Protein AF-A0A518CZR8-F1 (afdb_monomer_lite)

pLDDT: mean 75.27, std 22.69, range [37.75, 97.62]

Foldseek 3Di:
DDDDDDDDDPDDDPDDDDPPPDDPPPPPDDPPDPPPPVVVVVVVVVVVVVVVVVVVVVVVVVVVVVVVVLVVLLVVLVVLVVVLVVCVVVQVLPDPCNPVSVVVSVVSNVVSVVSVVPRPPPPPPPPPDPPPDPPDDDDDD

Secondary structure (DSSP, 8-state):
--PPP--------------------------S--STTHHHHHHHHHHHHHHHHHHHHHHHHHHHHHHHHHHHHHHHHHHHHHHHHHHHHTTTT-SS-HHHHHHHHHHHHHHHHHHHHTS---------PPP----------

Organism: NCBI:txid2528008

Radius of gyration: 34.57 Å; chains: 1; bounding box: 64×61×97 Å

Sequence (141 aa):
MKRAALHTSFAGLVGAAVLASLAPFEIRGAQDDAPTELEPRVEALEAKLESMVQSVEHLTQKNAQLERFFAAQSRQASALRTSLADAEKNGFTAGINPKSREVLLAGFRGYVDGLEAALPATKSEKTDAPAKKDEKAPSAR

Structure (mmCIF, N/CA/C/O backbone):
data_AF-A0A518CZR8-F1
#
_entry.id   AF-A0A518CZR8-F1
#
loop_
_atom_site.group_PDB
_atom_site.id
_atom_site.type_symbol
_atom_site.label_atom_id
_atom_site.label_alt_id
_atom_site.label_comp_id
_atom_site.label_asym_id
_atom_site.label_entity_id
_atom_site.label_seq_id
_atom_site.pdbx_PDB_ins_code
_atom_site.Cartn_x
_atom_site.Cartn_y
_atom_site.Cartn_z
_atom_site.occupancy
_atom_site.B_iso_or_equiv
_atom_site.auth_seq_id
_atom_site.auth_comp_id
_atom_site.auth_asym_id
_atom_site.auth_atom_id
_atom_site.pdbx_PDB_model_num
ATOM 1 N N . MET A 1 1 ? 35.740 -28.125 22.632 1.00 42.56 1 MET A N 1
ATOM 2 C CA . MET A 1 1 ? 35.291 -27.118 23.616 1.00 42.56 1 MET A CA 1
ATOM 3 C C . MET A 1 1 ? 33.830 -27.390 23.945 1.00 42.56 1 MET A C 1
ATOM 5 O O . MET A 1 1 ? 32.970 -27.114 23.124 1.00 42.56 1 MET A O 1
ATOM 9 N N . LYS A 1 2 ? 33.562 -28.045 25.079 1.00 39.38 2 LYS A N 1
ATOM 10 C CA . LYS A 1 2 ? 32.215 -28.413 25.541 1.00 39.38 2 LYS A CA 1
ATOM 11 C C . LYS A 1 2 ? 31.879 -27.491 26.714 1.00 39.38 2 LYS A C 1
ATOM 13 O O . LYS A 1 2 ? 32.606 -27.518 27.703 1.00 39.38 2 LYS A O 1
ATOM 18 N N . ARG A 1 3 ? 30.857 -26.639 26.590 1.00 47.56 3 ARG A N 1
ATOM 19 C CA . ARG A 1 3 ? 30.359 -25.830 27.711 1.00 47.56 3 ARG A CA 1
ATOM 20 C C . ARG A 1 3 ? 29.246 -26.596 28.416 1.00 47.56 3 ARG A C 1
ATOM 22 O O . ARG A 1 3 ? 28.275 -27.006 27.790 1.00 47.56 3 ARG A O 1
ATOM 29 N N . ALA A 1 4 ? 29.494 -26.830 29.698 1.00 44.12 4 ALA A N 1
ATOM 30 C CA . ALA A 1 4 ? 28.613 -27.461 30.655 1.00 44.12 4 ALA A CA 1
ATOM 31 C C . ALA A 1 4 ? 27.450 -26.537 31.046 1.00 44.12 4 ALA A C 1
ATOM 33 O O . ALA A 1 4 ? 27.500 -25.321 30.862 1.00 44.12 4 ALA A O 1
ATOM 34 N N . ALA A 1 5 ? 26.418 -27.188 31.567 1.00 47.53 5 ALA A N 1
ATOM 35 C CA . ALA A 1 5 ? 25.128 -26.676 31.986 1.00 47.53 5 ALA A CA 1
ATOM 36 C C . ALA A 1 5 ? 25.180 -25.519 32.995 1.00 47.53 5 ALA A C 1
ATOM 38 O O . ALA A 1 5 ? 26.005 -25.522 33.902 1.00 47.53 5 ALA A O 1
ATOM 39 N N . LEU A 1 6 ? 24.185 -24.633 32.910 1.00 41.44 6 LEU A N 1
ATOM 40 C CA . LEU A 1 6 ? 23.569 -24.000 34.075 1.00 41.44 6 LEU A CA 1
ATOM 41 C C . LEU A 1 6 ? 22.056 -23.898 33.816 1.00 41.44 6 LEU A C 1
ATOM 43 O O . LEU A 1 6 ? 21.567 -22.948 33.212 1.00 41.44 6 LEU A O 1
ATOM 47 N N . HIS A 1 7 ? 21.325 -24.924 34.247 1.00 45.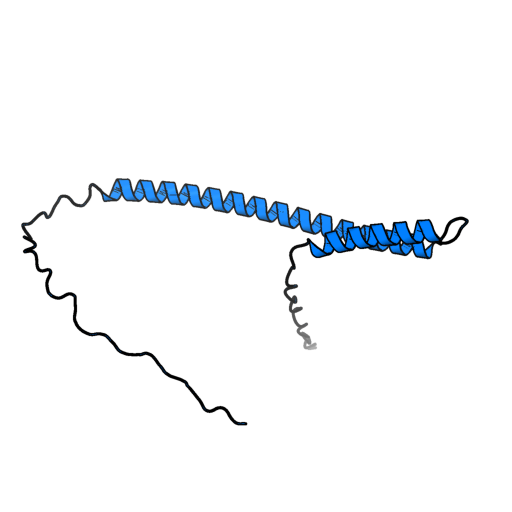50 7 HIS A N 1
ATOM 48 C CA . HIS A 1 7 ? 19.939 -24.768 34.668 1.00 45.50 7 HIS A CA 1
ATOM 49 C C . HIS A 1 7 ? 19.982 -24.486 36.166 1.00 45.50 7 HIS A C 1
ATOM 51 O O . HIS A 1 7 ? 20.398 -25.350 36.937 1.00 45.50 7 HIS A O 1
ATOM 57 N N . THR A 1 8 ? 19.552 -23.299 36.575 1.00 51.53 8 THR A N 1
ATOM 58 C CA . THR A 1 8 ? 19.339 -22.989 37.989 1.00 51.53 8 THR A CA 1
ATOM 59 C C . THR A 1 8 ? 17.973 -22.349 38.147 1.00 51.53 8 THR A C 1
ATOM 61 O O . THR A 1 8 ? 17.755 -21.175 37.865 1.00 51.53 8 THR A O 1
ATOM 64 N N . SER A 1 9 ? 17.046 -23.201 38.570 1.00 44.88 9 SER A N 1
ATOM 65 C CA . SER A 1 9 ? 15.760 -22.877 39.162 1.00 44.88 9 SER A CA 1
ATOM 66 C C . SER A 1 9 ? 15.928 -21.883 40.314 1.00 44.88 9 SER A C 1
ATOM 68 O O . SER A 1 9 ? 16.727 -22.123 41.215 1.00 44.88 9 SER A O 1
ATOM 70 N N . PHE A 1 10 ? 15.136 -20.811 40.325 1.00 40.44 10 PHE A N 1
ATOM 71 C CA . PHE A 1 10 ? 14.922 -19.971 41.506 1.00 40.44 10 PHE A CA 1
ATOM 72 C C . PHE A 1 10 ? 13.500 -20.223 42.011 1.00 40.44 10 PHE A C 1
ATOM 74 O O . PHE A 1 10 ? 12.558 -19.496 41.710 1.00 40.44 10 PHE A O 1
ATOM 81 N N . ALA A 1 11 ? 13.346 -21.329 42.734 1.00 46.00 11 ALA A N 1
ATOM 82 C CA . ALA A 1 11 ? 12.205 -21.582 43.596 1.00 46.00 11 ALA A CA 1
ATOM 83 C C . ALA A 1 11 ? 12.697 -21.446 45.040 1.00 46.00 11 ALA A C 1
ATOM 85 O O . ALA A 1 11 ? 13.621 -22.151 45.437 1.00 46.00 11 ALA A O 1
ATOM 86 N N . GLY A 1 12 ? 12.073 -20.551 45.807 1.00 40.56 12 GLY A N 1
ATOM 87 C CA . GLY A 1 12 ? 12.208 -20.511 47.262 1.00 40.56 12 GLY A CA 1
ATOM 88 C C . GLY A 1 12 ? 12.888 -19.267 47.822 1.00 40.56 12 GLY A C 1
ATOM 89 O O . GLY A 1 12 ? 14.079 -19.285 48.107 1.00 40.56 12 GLY A O 1
ATOM 90 N N . LEU A 1 13 ? 12.091 -18.232 48.102 1.00 37.75 13 LEU A N 1
ATOM 91 C CA . LEU A 1 13 ? 12.240 -17.478 49.350 1.00 37.75 13 LEU A CA 1
ATOM 92 C C . LEU A 1 13 ? 10.890 -16.865 49.757 1.00 37.75 13 LEU A C 1
ATOM 94 O O . LEU A 1 13 ? 10.634 -15.676 49.601 1.00 37.75 13 LEU A O 1
ATOM 98 N N . VAL A 1 14 ? 10.001 -17.721 50.261 1.00 52.72 14 VAL A N 1
ATOM 99 C CA . VAL A 1 14 ? 8.936 -17.301 51.177 1.00 52.72 14 VAL A CA 1
ATOM 100 C C . VAL A 1 14 ? 9.589 -17.238 52.554 1.00 52.72 14 VAL A C 1
ATOM 102 O O . VAL A 1 14 ? 10.053 -18.259 53.055 1.00 52.72 14 VAL A O 1
ATOM 105 N N . GLY A 1 15 ? 9.678 -16.048 53.144 1.00 39.53 15 GLY A N 1
ATOM 106 C CA . GLY A 1 15 ? 10.361 -15.868 54.422 1.00 39.53 15 GLY A CA 1
ATOM 107 C C . GLY A 1 15 ? 10.132 -14.496 55.041 1.00 39.53 15 GLY A C 1
ATOM 108 O O . GLY A 1 15 ? 10.970 -13.618 54.913 1.00 39.53 15 GLY A O 1
ATOM 109 N N . ALA A 1 16 ? 8.997 -14.366 55.732 1.00 45.12 16 ALA A N 1
ATOM 110 C CA . ALA A 1 16 ? 8.822 -13.574 56.953 1.00 45.12 16 ALA A CA 1
ATOM 111 C C . ALA A 1 16 ? 9.212 -12.079 56.930 1.00 45.12 16 ALA A C 1
ATOM 113 O O . ALA A 1 16 ? 10.277 -11.715 57.415 1.00 45.12 16 ALA A O 1
ATOM 114 N N . ALA A 1 17 ? 8.304 -11.189 56.495 1.00 45.59 17 ALA A N 1
ATOM 115 C CA . ALA A 1 17 ? 8.441 -9.753 56.798 1.00 45.59 17 ALA A CA 1
ATOM 116 C C . ALA A 1 17 ? 7.148 -8.903 56.739 1.00 45.59 17 ALA A C 1
ATOM 118 O O . ALA A 1 17 ? 7.241 -7.711 56.477 1.00 45.59 17 ALA A O 1
ATOM 119 N N . VAL A 1 18 ? 5.942 -9.442 56.981 1.00 48.78 18 VAL A N 1
ATOM 120 C CA . VAL A 1 18 ? 4.729 -8.587 57.112 1.00 48.78 18 VAL A CA 1
ATOM 121 C C . VAL A 1 18 ? 3.798 -9.083 58.227 1.00 48.78 18 VAL A C 1
ATOM 123 O O . VAL A 1 18 ? 2.603 -9.271 58.041 1.00 48.78 18 VAL A O 1
ATOM 126 N N . LEU A 1 19 ? 4.362 -9.342 59.410 1.00 49.53 19 LEU A N 1
ATOM 127 C CA . LEU A 1 19 ? 3.625 -9.767 60.613 1.00 49.53 19 LEU A CA 1
ATOM 128 C C . LEU A 1 19 ? 3.814 -8.768 61.773 1.00 49.53 19 LEU A C 1
ATOM 130 O O . LEU A 1 19 ? 3.990 -9.159 62.920 1.00 49.53 19 LEU A O 1
ATOM 134 N N . ALA A 1 20 ? 3.823 -7.462 61.475 1.00 48.72 20 ALA A N 1
ATOM 135 C CA . ALA A 1 20 ? 3.978 -6.411 62.490 1.00 48.72 20 ALA A CA 1
ATOM 136 C C . ALA A 1 20 ? 3.287 -5.086 62.107 1.00 48.72 20 ALA A C 1
ATOM 138 O O . ALA A 1 20 ? 3.838 -4.001 62.271 1.00 48.72 20 ALA A O 1
ATOM 139 N N . SER A 1 21 ? 2.063 -5.164 61.585 1.00 44.78 21 SER A N 1
ATOM 140 C CA . SER A 1 21 ? 1.193 -3.991 61.395 1.00 44.78 21 SER A CA 1
ATOM 141 C C . SER A 1 21 ? -0.230 -4.307 61.859 1.00 44.78 21 SER A C 1
ATOM 143 O O . SER A 1 21 ? -1.205 -4.048 61.165 1.00 44.78 21 SER A O 1
ATOM 145 N N . LEU A 1 22 ? -0.341 -4.932 63.034 1.00 51.44 22 LEU A N 1
ATOM 146 C CA . LEU A 1 22 ? -1.600 -5.110 63.754 1.00 51.44 22 LEU A CA 1
ATOM 147 C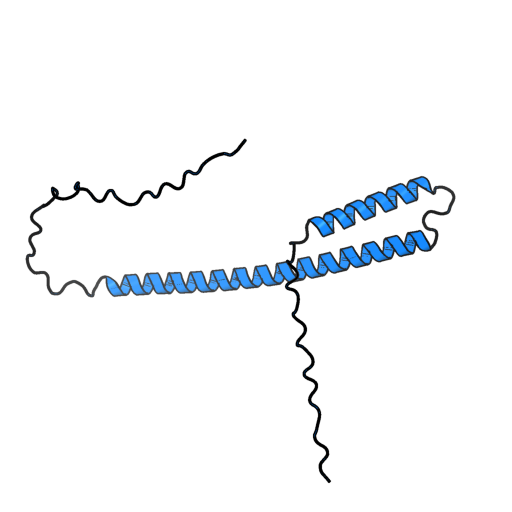 C . LEU A 1 22 ? -1.963 -3.782 64.429 1.00 51.44 22 LEU A C 1
ATOM 149 O O . LEU A 1 22 ? -1.673 -3.566 65.604 1.00 51.44 22 LEU A O 1
ATOM 153 N N . ALA A 1 23 ? -2.576 -2.879 63.668 1.00 52.94 23 ALA A N 1
ATOM 154 C CA . ALA A 1 23 ? -3.462 -1.887 64.261 1.00 52.94 23 ALA A CA 1
ATOM 155 C C . ALA A 1 23 ? -4.713 -2.622 64.786 1.00 52.94 23 ALA A C 1
ATOM 157 O O . ALA A 1 23 ? -5.181 -3.554 64.123 1.00 52.94 23 ALA A O 1
ATOM 158 N N . PRO A 1 24 ? -5.269 -2.251 65.951 1.00 48.78 24 PRO A N 1
ATOM 159 C CA . PRO A 1 24 ? -6.542 -2.795 66.396 1.00 48.78 24 PRO A CA 1
ATOM 160 C C . PRO A 1 24 ? -7.640 -2.297 65.447 1.00 48.78 24 PRO A C 1
ATOM 162 O O . PRO A 1 24 ? -8.061 -1.146 65.507 1.00 48.78 24 PRO A O 1
ATOM 165 N N . PHE A 1 25 ? -8.072 -3.163 64.532 1.00 49.56 25 PHE A N 1
ATOM 166 C CA . PHE A 1 25 ? -9.285 -2.964 63.750 1.00 49.56 25 PHE A CA 1
ATOM 167 C C . PHE A 1 25 ? -10.467 -3.264 64.676 1.00 49.56 25 PHE A C 1
ATOM 169 O O . PHE A 1 25 ? -10.806 -4.422 64.923 1.00 49.56 25 PHE A O 1
ATOM 176 N N . GLU A 1 26 ? -11.043 -2.215 65.263 1.00 49.56 26 GLU A N 1
ATOM 177 C CA . GLU A 1 26 ? -12.320 -2.294 65.963 1.00 49.56 26 GLU A CA 1
ATOM 178 C C . GLU A 1 26 ? -13.404 -2.703 64.956 1.00 49.56 26 GLU A C 1
ATOM 180 O O . GLU A 1 26 ? -13.926 -1.882 64.206 1.00 49.56 26 GLU A O 1
ATOM 185 N N . ILE A 1 27 ? -13.770 -3.987 64.945 1.00 51.34 27 ILE A N 1
ATOM 186 C CA . ILE A 1 27 ? -15.008 -4.464 64.317 1.00 51.34 27 ILE A CA 1
ATOM 187 C C . ILE A 1 27 ? -16.151 -4.071 65.253 1.00 51.34 27 ILE A C 1
ATOM 189 O O . ILE A 1 27 ? -16.698 -4.889 65.994 1.00 51.34 27 ILE A O 1
ATOM 193 N N . ARG A 1 28 ? -16.475 -2.778 65.280 1.00 42.06 28 ARG A N 1
ATOM 194 C CA . ARG A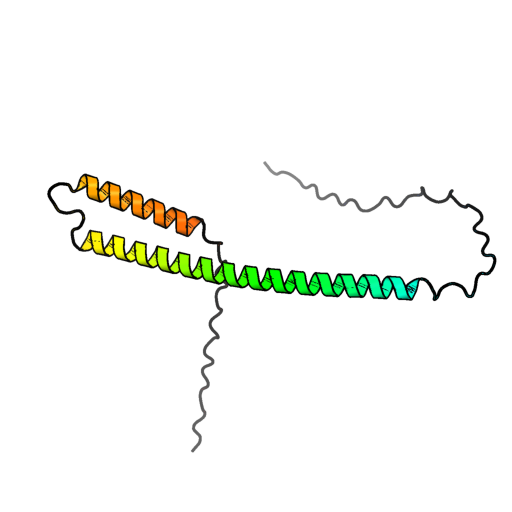 1 28 ? -17.727 -2.293 65.850 1.00 42.06 28 ARG A CA 1
ATOM 195 C C . ARG A 1 28 ? -18.745 -2.291 64.721 1.00 42.06 28 ARG A C 1
ATOM 197 O O . ARG A 1 28 ? -18.514 -1.683 63.683 1.00 42.06 28 ARG A O 1
ATOM 204 N N . GLY A 1 29 ? -19.812 -3.060 64.916 1.00 48.38 29 GLY A N 1
ATOM 205 C CA . GLY A 1 29 ? -20.820 -3.348 63.905 1.00 48.38 29 GLY A CA 1
ATOM 206 C C . GLY A 1 29 ? -21.280 -2.114 63.131 1.00 48.38 29 GLY A C 1
ATOM 207 O O . GLY A 1 29 ? -21.773 -1.155 63.715 1.00 48.38 29 GLY A O 1
ATOM 208 N N . ALA A 1 30 ? -21.142 -2.199 61.813 1.00 45.81 30 ALA A N 1
ATOM 209 C CA . ALA A 1 30 ? -21.885 -1.421 60.833 1.00 45.81 30 ALA A CA 1
ATOM 210 C C . ALA A 1 30 ? -22.407 -2.418 59.790 1.00 45.81 30 ALA A C 1
ATOM 212 O O . ALA A 1 30 ? -21.946 -2.516 58.656 1.00 45.81 30 ALA A O 1
ATOM 213 N N . GLN A 1 31 ? -23.309 -3.269 60.264 1.00 50.53 31 GLN A N 1
ATOM 214 C CA . GLN A 1 31 ? -24.253 -3.994 59.436 1.00 50.53 31 GLN A CA 1
ATOM 215 C C . GLN A 1 31 ? -25.345 -2.955 59.128 1.00 50.53 31 GLN A C 1
ATOM 217 O O . GLN A 1 31 ? -26.021 -2.560 60.070 1.00 50.53 31 GLN A O 1
ATOM 222 N N . ASP A 1 32 ? -25.365 -2.423 57.891 1.00 46.09 32 ASP A N 1
ATOM 223 C CA . ASP A 1 32 ? -26.501 -1.755 57.194 1.00 46.09 32 ASP A CA 1
ATOM 224 C C . ASP A 1 32 ? -26.206 -0.503 56.321 1.00 46.09 32 ASP A C 1
ATOM 226 O O . ASP A 1 32 ? -27.143 0.033 55.742 1.00 46.09 32 ASP A O 1
ATOM 230 N N . ASP A 1 33 ? -24.951 -0.095 56.064 1.00 50.03 33 ASP A N 1
ATOM 231 C CA . ASP A 1 33 ? -24.656 1.060 55.164 1.00 50.03 33 ASP A CA 1
ATOM 232 C C . ASP A 1 33 ? -23.962 0.706 53.822 1.00 50.03 33 ASP A C 1
ATOM 234 O O . ASP A 1 33 ? -23.444 1.571 53.119 1.00 50.03 33 ASP A O 1
ATOM 238 N N . ALA A 1 34 ? -23.939 -0.569 53.417 1.00 53.97 34 ALA A N 1
ATOM 239 C CA . ALA A 1 34 ? -23.239 -1.008 52.199 1.00 53.97 34 ALA A CA 1
ATOM 240 C C . ALA A 1 34 ? -23.979 -0.903 50.833 1.00 53.97 34 ALA A C 1
ATOM 242 O O . ALA A 1 34 ? -23.286 -1.017 49.817 1.00 53.97 34 ALA A O 1
ATOM 243 N N . PRO A 1 35 ? -25.315 -0.713 50.706 1.00 54.53 35 PRO A N 1
ATOM 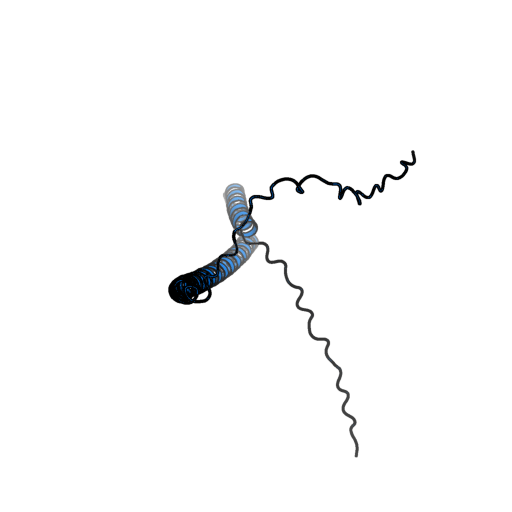244 C CA . PRO A 1 35 ? -25.948 -0.725 49.380 1.00 54.53 35 PRO A CA 1
ATOM 245 C C . PRO A 1 35 ? -25.807 0.594 48.596 1.00 54.53 35 PRO A C 1
ATOM 247 O O . PRO A 1 35 ? -25.920 0.583 47.374 1.00 54.53 35 PRO A O 1
ATOM 250 N N . THR A 1 36 ? -25.501 1.718 49.248 1.00 59.88 36 THR A N 1
ATOM 251 C CA . THR A 1 36 ? -25.610 3.056 48.631 1.00 59.88 36 THR A CA 1
ATOM 252 C C . THR A 1 36 ? -24.453 3.424 47.686 1.00 59.88 36 THR A C 1
ATOM 254 O O . THR A 1 36 ? -24.600 4.311 46.852 1.00 59.88 36 THR A O 1
ATOM 257 N N . GLU A 1 37 ? -23.301 2.745 47.765 1.00 64.31 37 GLU A N 1
ATOM 258 C CA . GLU A 1 37 ? -22.153 2.998 46.869 1.00 64.31 37 GLU A CA 1
ATOM 259 C C . GLU A 1 37 ? -22.071 2.056 45.655 1.00 64.31 37 GLU A C 1
ATOM 261 O O . GLU A 1 37 ? -21.260 2.287 44.754 1.00 64.31 37 GLU A O 1
ATOM 266 N N . LEU A 1 38 ? -22.861 0.980 45.611 1.00 76.25 38 LEU A N 1
ATOM 267 C CA . LEU A 1 38 ? -22.767 -0.009 44.530 1.00 76.25 38 LEU A CA 1
ATOM 268 C C . LEU A 1 38 ? -23.465 0.470 43.255 1.00 76.25 38 LEU A C 1
ATOM 270 O O . LEU A 1 38 ? -22.902 0.325 42.173 1.00 76.25 38 LEU A O 1
ATOM 274 N N . GLU A 1 39 ? -24.632 1.100 43.382 1.00 81.44 39 GLU A N 1
ATOM 275 C CA . GLU A 1 39 ? -25.389 1.667 42.258 1.00 81.44 39 GLU A CA 1
ATOM 276 C C . GLU A 1 39 ? -24.586 2.689 41.428 1.00 81.44 39 GLU A C 1
ATOM 278 O O . GLU A 1 39 ? -24.448 2.474 40.221 1.00 81.44 39 GLU A O 1
ATOM 283 N N . PRO A 1 40 ? -23.941 3.723 42.013 1.00 85.94 40 PRO A N 1
ATOM 284 C CA . PRO A 1 40 ? -23.158 4.679 41.222 1.00 85.94 40 PRO A CA 1
ATOM 285 C C . PRO A 1 40 ? -21.917 4.045 40.573 1.00 85.94 40 PRO A C 1
ATOM 287 O O . PRO A 1 40 ? -21.449 4.503 39.529 1.00 85.94 40 PRO A O 1
ATOM 290 N N . ARG A 1 41 ? -21.362 2.974 41.161 1.00 86.44 41 ARG A N 1
ATOM 291 C CA . ARG A 1 41 ? -20.244 2.231 40.557 1.00 86.44 41 ARG A CA 1
ATOM 292 C C . ARG A 1 41 ? -20.701 1.388 39.371 1.00 86.44 41 ARG A C 1
ATOM 294 O O . ARG A 1 41 ? -19.955 1.290 38.400 1.00 86.44 41 ARG A O 1
ATOM 301 N N . VAL A 1 42 ? -21.889 0.789 39.444 1.00 91.19 42 VAL A N 1
ATOM 302 C CA . VAL A 1 42 ? -22.485 0.048 38.324 1.00 91.19 42 VAL A CA 1
ATOM 303 C C . VAL A 1 42 ? -22.762 1.000 37.165 1.00 91.19 42 VAL A C 1
ATOM 305 O O . VAL A 1 42 ? -22.276 0.742 36.069 1.00 91.19 42 VAL A O 1
ATOM 308 N N . GLU A 1 43 ? -23.393 2.147 37.419 1.00 91.06 43 GLU A N 1
ATOM 309 C CA . GLU A 1 43 ? -23.667 3.155 36.384 1.00 91.06 43 GLU A CA 1
ATOM 310 C C . GLU A 1 43 ? -22.372 3.673 35.726 1.00 91.06 43 GLU A C 1
ATOM 312 O O . GLU A 1 43 ? -22.264 3.754 34.500 1.00 91.06 43 GLU A O 1
ATOM 317 N N . ALA A 1 44 ? -21.326 3.936 36.520 1.00 92.00 44 ALA A N 1
ATOM 318 C CA . ALA A 1 44 ? -20.023 4.341 35.992 1.00 92.00 44 ALA A CA 1
ATOM 319 C C . ALA A 1 44 ? -19.354 3.247 35.136 1.00 92.00 44 ALA A C 1
ATOM 321 O O . ALA A 1 44 ? -18.679 3.551 34.145 1.00 92.00 44 ALA A O 1
ATOM 322 N N . LEU A 1 45 ? -19.510 1.973 35.510 1.00 93.69 45 LEU A N 1
ATOM 323 C CA . LEU A 1 45 ? -18.991 0.844 34.738 1.00 93.69 45 LEU A CA 1
ATOM 324 C C . LEU A 1 45 ? -19.785 0.624 33.449 1.00 93.69 45 LEU A C 1
ATOM 326 O O . LEU A 1 45 ? -19.167 0.356 32.420 1.00 93.69 45 LEU A O 1
ATOM 330 N N . GLU A 1 46 ? -21.105 0.778 33.481 1.00 94.75 46 GLU A N 1
ATOM 331 C CA . GLU A 1 46 ? -21.974 0.691 32.305 1.00 94.75 46 GLU A CA 1
ATOM 332 C C . GLU A 1 46 ? -21.643 1.792 31.293 1.00 94.75 46 GLU A C 1
ATOM 334 O O . GLU A 1 46 ? -21.377 1.486 30.130 1.00 94.75 46 GLU A O 1
ATOM 339 N N . ALA A 1 47 ? -21.505 3.043 31.744 1.00 94.94 47 ALA A N 1
ATOM 340 C CA . ALA A 1 47 ? -21.093 4.157 30.887 1.00 94.94 47 ALA A CA 1
ATOM 341 C C . ALA A 1 47 ? -19.698 3.934 30.272 1.00 94.94 47 ALA A C 1
ATOM 343 O O . ALA A 1 47 ? -19.452 4.227 29.096 1.00 94.94 47 ALA A O 1
ATOM 344 N N . LYS A 1 48 ? -18.760 3.373 31.049 1.00 94.94 48 LYS A N 1
ATOM 345 C CA . LYS A 1 48 ? -17.429 3.019 30.541 1.00 94.94 48 LYS A CA 1
ATOM 346 C C . LYS A 1 48 ? -17.498 1.886 29.518 1.00 94.94 48 LYS A C 1
ATOM 348 O O . LYS A 1 48 ? -16.778 1.934 28.521 1.00 94.94 48 LYS A O 1
ATOM 353 N N . LEU A 1 49 ? -18.330 0.877 29.756 1.00 95.38 49 LEU A N 1
ATOM 354 C CA . LEU A 1 49 ? -18.506 -0.250 28.847 1.00 95.38 49 LEU A CA 1
ATOM 355 C C . LEU A 1 49 ? -19.116 0.222 27.527 1.00 95.38 49 LEU A C 1
ATOM 357 O O . LEU A 1 49 ? -18.589 -0.123 26.472 1.00 95.38 49 LEU A O 1
ATOM 361 N N . GLU A 1 50 ? -20.131 1.083 27.574 1.00 96.56 50 GLU A N 1
ATOM 362 C CA . GLU A 1 50 ? -20.721 1.697 26.384 1.00 96.56 50 GLU A CA 1
ATOM 363 C C . GLU A 1 50 ? -19.680 2.501 25.589 1.00 96.56 50 GLU A C 1
ATOM 365 O O . GLU A 1 50 ? -19.514 2.298 24.384 1.00 96.56 50 GLU A O 1
ATOM 370 N N . SER A 1 51 ? -18.891 3.338 26.269 1.00 96.50 51 SER A N 1
ATOM 371 C CA . SER A 1 51 ? -17.800 4.092 25.639 1.00 96.50 51 SER A CA 1
ATOM 372 C C . SER A 1 51 ? -16.743 3.179 24.996 1.00 96.50 51 SER A C 1
ATOM 374 O O . SER A 1 51 ? -16.250 3.452 23.893 1.00 96.50 51 SER A O 1
ATOM 376 N N . MET A 1 52 ? -16.401 2.066 25.652 1.00 95.81 52 MET A N 1
ATOM 377 C CA . MET A 1 52 ? -15.464 1.082 25.108 1.00 95.81 52 MET A CA 1
ATOM 378 C C . MET A 1 52 ? -16.038 0.366 23.884 1.00 95.81 52 MET A C 1
ATOM 380 O O . MET A 1 52 ? -15.311 0.195 22.905 1.00 95.81 52 MET A O 1
ATOM 384 N N . VAL A 1 53 ? -17.320 -0.006 23.901 1.00 97.12 53 VAL A N 1
ATOM 385 C CA . VAL A 1 53 ? -18.002 -0.624 22.752 1.00 97.12 53 VAL A CA 1
ATOM 386 C C . VAL A 1 53 ? -17.980 0.321 21.553 1.00 97.12 53 VAL A C 1
ATOM 388 O O . VAL A 1 53 ? -17.494 -0.066 20.491 1.00 97.12 53 VAL A O 1
ATOM 391 N N . GLN A 1 54 ? -18.371 1.585 21.738 1.00 96.50 54 GLN A N 1
ATOM 392 C CA . GLN A 1 54 ? -18.329 2.596 20.673 1.00 96.50 54 GLN A CA 1
ATOM 393 C C . GLN A 1 54 ? -16.908 2.784 20.113 1.00 96.50 54 GLN A C 1
ATOM 395 O O . GLN A 1 54 ? -16.708 2.894 18.900 1.00 96.50 54 GLN A O 1
ATOM 400 N N . SER A 1 55 ? -15.895 2.775 20.985 1.00 95.94 55 SER A N 1
ATOM 401 C CA . SER A 1 55 ? -14.490 2.893 20.574 1.00 95.94 55 SER A CA 1
ATOM 402 C C . SER A 1 55 ? -14.027 1.691 19.748 1.00 95.94 55 SER A C 1
ATOM 404 O O . SER A 1 55 ? -13.355 1.862 18.728 1.00 95.94 55 SER A O 1
ATOM 406 N N . VAL A 1 56 ? -14.398 0.475 20.159 1.00 97.25 56 VAL A N 1
ATOM 407 C CA . VAL A 1 56 ? -14.082 -0.761 19.429 1.00 97.25 56 VAL A CA 1
ATOM 408 C C . VAL A 1 56 ? -14.782 -0.789 18.075 1.00 97.25 56 VAL A C 1
ATOM 410 O O . VAL A 1 56 ? -14.144 -1.123 17.075 1.00 97.25 56 VAL A O 1
ATOM 413 N N . GLU A 1 57 ? -16.053 -0.401 18.004 1.00 97.38 57 GLU A N 1
ATOM 414 C CA . GLU A 1 57 ? -16.786 -0.310 16.740 1.00 97.38 57 GLU A CA 1
ATOM 415 C C . GLU A 1 57 ? -16.124 0.688 15.787 1.00 97.38 57 GLU A C 1
ATOM 417 O O . GLU A 1 57 ? -15.848 0.359 14.629 1.00 97.38 57 GLU A O 1
ATOM 422 N N . HIS A 1 58 ? -15.782 1.878 16.283 1.00 96.06 58 HIS A N 1
ATOM 423 C CA . HIS A 1 58 ? -15.106 2.899 15.489 1.00 96.06 58 HIS A CA 1
ATOM 424 C C . HIS A 1 58 ? -13.736 2.422 14.975 1.00 96.06 58 HIS A C 1
ATOM 426 O O . HIS A 1 58 ? -13.426 2.579 13.790 1.00 96.06 58 HIS A O 1
ATOM 432 N N . LEU A 1 59 ? -12.920 1.792 15.826 1.00 96.69 59 LEU A N 1
ATOM 433 C CA . LEU A 1 59 ? -11.619 1.247 15.420 1.00 96.69 59 LEU A CA 1
ATOM 434 C C . LEU A 1 59 ? -11.763 0.096 14.419 1.00 96.69 59 LEU A C 1
ATOM 436 O O . LEU A 1 59 ? -11.016 0.039 13.444 1.00 96.69 59 LEU A O 1
ATOM 440 N N . THR A 1 60 ? -12.754 -0.774 14.605 1.00 96.62 60 THR A N 1
ATOM 441 C CA . THR A 1 60 ? -13.069 -1.857 13.660 1.00 96.62 60 THR A CA 1
ATOM 442 C C . THR A 1 60 ? -13.421 -1.298 12.282 1.00 96.62 60 THR A C 1
ATOM 444 O O . THR A 1 60 ? -12.895 -1.758 11.267 1.00 96.62 60 THR A O 1
ATOM 447 N N . GLN A 1 61 ? -14.246 -0.249 12.228 1.00 96.50 61 GLN A N 1
ATOM 448 C CA . GLN A 1 61 ? -14.585 0.422 10.972 1.00 96.50 61 GLN A CA 1
ATOM 449 C C . GLN A 1 61 ? -13.357 1.052 10.304 1.00 96.50 61 GLN A C 1
ATOM 451 O O . GLN A 1 61 ? -13.200 0.950 9.084 1.00 96.50 61 GLN A O 1
ATOM 456 N N . LYS A 1 62 ? -12.469 1.685 11.081 1.00 96.38 62 LYS A N 1
ATOM 457 C CA . LYS A 1 62 ? -11.220 2.260 10.560 1.00 96.38 62 LYS A CA 1
ATOM 458 C C . LYS A 1 62 ? -10.275 1.188 10.024 1.00 96.38 62 LYS A C 1
ATOM 460 O O . LYS A 1 62 ? -9.743 1.367 8.932 1.00 96.38 62 LYS A O 1
ATOM 465 N N . ASN A 1 63 ? -10.132 0.062 10.718 1.00 95.50 63 ASN A N 1
ATOM 466 C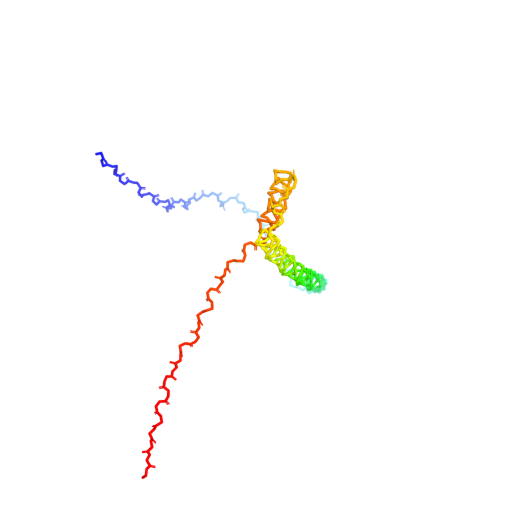 CA . ASN A 1 63 ? -9.340 -1.068 10.233 1.00 95.50 63 ASN A CA 1
ATOM 467 C C . ASN A 1 63 ? -9.892 -1.615 8.913 1.00 95.50 63 ASN A C 1
ATOM 469 O O . ASN A 1 63 ? -9.139 -1.737 7.952 1.00 95.50 63 ASN A O 1
ATOM 473 N N . ALA A 1 64 ? -11.209 -1.812 8.805 1.00 95.06 64 ALA A N 1
ATOM 474 C CA . ALA A 1 64 ? -11.829 -2.257 7.556 1.00 95.06 64 ALA A CA 1
ATOM 475 C C . ALA A 1 64 ? -11.604 -1.266 6.392 1.00 95.06 64 ALA A C 1
ATOM 477 O O . ALA A 1 64 ? -11.449 -1.669 5.237 1.00 95.06 64 ALA A O 1
ATOM 478 N N . GLN A 1 65 ? -11.578 0.043 6.667 1.00 94.75 65 GLN A N 1
ATOM 479 C CA . GLN A 1 65 ? -11.239 1.058 5.659 1.00 94.75 65 GLN A CA 1
ATOM 480 C C . GLN A 1 65 ? -9.769 0.967 5.231 1.00 94.75 65 GLN A C 1
ATOM 482 O O . GLN A 1 65 ? -9.484 1.020 4.033 1.00 94.75 65 GLN A O 1
ATOM 487 N N . LEU A 1 66 ? -8.850 0.797 6.185 1.00 95.06 66 LEU A N 1
ATOM 488 C CA . LEU A 1 66 ? -7.420 0.648 5.911 1.00 95.06 66 LEU A CA 1
ATOM 489 C C . LEU A 1 66 ? -7.124 -0.620 5.108 1.00 95.06 66 LEU A C 1
ATOM 491 O O . LEU A 1 66 ? -6.381 -0.562 4.132 1.00 95.06 66 LEU A O 1
ATOM 495 N N . GLU A 1 67 ? -7.756 -1.742 5.441 1.00 93.62 67 GLU A N 1
ATOM 496 C CA . GLU A 1 67 ? -7.632 -2.990 4.680 1.00 93.62 67 GLU A CA 1
ATOM 497 C C . GLU A 1 67 ? -8.050 -2.806 3.218 1.00 93.62 67 GLU A C 1
ATOM 499 O O . GLU A 1 67 ? -7.326 -3.199 2.300 1.00 93.62 67 GLU A O 1
ATOM 504 N N . ARG A 1 68 ? -9.189 -2.144 2.974 1.00 94.31 68 ARG A N 1
ATOM 505 C CA . ARG A 1 68 ? -9.646 -1.835 1.608 1.00 94.31 68 ARG A CA 1
ATOM 506 C C . ARG A 1 68 ? -8.672 -0.921 0.874 1.00 94.31 68 ARG A C 1
ATOM 508 O O . ARG A 1 68 ? -8.429 -1.134 -0.316 1.00 94.31 68 ARG A O 1
ATOM 515 N N . PHE A 1 69 ? -8.131 0.079 1.566 1.00 94.00 69 PHE A N 1
ATOM 516 C CA . PHE A 1 69 ? -7.144 0.997 1.011 1.00 94.00 69 PHE A CA 1
ATOM 517 C C . PHE A 1 69 ? -5.869 0.254 0.590 1.00 94.00 69 PHE A C 1
ATOM 519 O O . PHE A 1 69 ? -5.467 0.355 -0.570 1.00 94.00 69 PHE A O 1
ATOM 526 N N . PHE A 1 70 ? -5.294 -0.570 1.468 1.00 93.19 70 PHE A N 1
ATOM 527 C CA . PHE A 1 70 ? -4.099 -1.356 1.149 1.00 93.19 70 PHE A CA 1
ATOM 528 C C . PHE A 1 70 ? -4.355 -2.384 0.042 1.00 93.19 70 PHE A C 1
ATOM 530 O O . PHE A 1 70 ? -3.526 -2.538 -0.854 1.00 93.19 70 PHE A O 1
ATOM 537 N N . ALA A 1 71 ? -5.525 -3.029 0.018 1.00 91.19 71 ALA A N 1
ATOM 538 C CA . ALA A 1 71 ? -5.898 -3.932 -1.071 1.00 91.19 71 ALA A CA 1
ATOM 539 C C . ALA A 1 71 ? -6.030 -3.201 -2.422 1.00 91.19 71 ALA A C 1
ATOM 541 O O . ALA A 1 71 ? -5.667 -3.736 -3.473 1.00 91.19 71 ALA A O 1
ATOM 542 N N . ALA A 1 72 ? -6.558 -1.974 -2.434 1.00 92.62 72 ALA A N 1
ATOM 543 C CA . ALA A 1 72 ? -6.597 -1.145 -3.638 1.00 92.62 72 ALA A CA 1
ATOM 544 C C . ALA A 1 72 ? -5.187 -0.725 -4.081 1.00 92.62 72 ALA A C 1
ATOM 546 O O . ALA A 1 72 ? -4.859 -0.876 -5.258 1.00 92.62 72 ALA A O 1
ATOM 547 N N . GLN A 1 73 ? -4.349 -0.276 -3.146 1.00 94.00 73 GLN A N 1
ATOM 548 C CA . GLN A 1 73 ? -2.973 0.139 -3.418 1.00 94.00 73 GLN A CA 1
ATOM 549 C C . GLN A 1 73 ? -2.119 -1.020 -3.952 1.00 94.00 73 GLN A C 1
ATOM 551 O O . GLN A 1 73 ? -1.409 -0.850 -4.939 1.00 94.00 73 GLN A O 1
ATOM 556 N N . SER A 1 74 ? -2.260 -2.217 -3.377 1.00 92.88 74 SER A N 1
ATOM 557 C CA . SER A 1 74 ? -1.605 -3.438 -3.860 1.00 92.88 74 SER A CA 1
ATOM 558 C C . SER A 1 74 ? -1.991 -3.763 -5.305 1.00 92.88 74 SER A C 1
ATOM 560 O O . SER A 1 74 ? -1.120 -3.947 -6.155 1.00 92.88 74 SER A O 1
ATOM 562 N N . ARG A 1 75 ? -3.293 -3.736 -5.629 1.00 93.31 75 ARG A N 1
ATOM 563 C CA . ARG A 1 75 ? -3.768 -3.958 -7.006 1.00 93.31 75 ARG A CA 1
ATOM 564 C C . ARG A 1 75 ? -3.224 -2.920 -7.986 1.00 93.31 75 ARG A C 1
ATOM 566 O O . ARG A 1 75 ? -2.855 -3.281 -9.099 1.00 93.31 75 ARG A O 1
ATOM 573 N N . GLN A 1 76 ? -3.162 -1.650 -7.583 1.00 93.94 76 GLN A N 1
ATOM 574 C CA . GLN A 1 76 ? -2.595 -0.579 -8.407 1.00 93.94 76 GLN A CA 1
ATOM 575 C C . GLN A 1 76 ? -1.094 -0.772 -8.646 1.00 93.94 76 GLN A C 1
ATOM 577 O O . GLN A 1 76 ? -0.647 -0.640 -9.783 1.00 93.94 76 GLN A O 1
ATOM 582 N N . ALA A 1 77 ? -0.335 -1.133 -7.608 1.00 94.62 77 ALA A N 1
ATOM 583 C CA . ALA A 1 77 ? 1.092 -1.423 -7.718 1.00 94.62 77 ALA A CA 1
ATOM 584 C C . ALA A 1 77 ? 1.350 -2.591 -8.687 1.00 94.62 77 ALA A C 1
ATOM 586 O O . ALA A 1 77 ? 2.148 -2.455 -9.616 1.00 94.62 77 ALA A O 1
ATOM 587 N N . SER A 1 78 ? 0.597 -3.690 -8.554 1.00 93.31 78 SER A N 1
ATOM 588 C CA . SER A 1 78 ? 0.685 -4.831 -9.475 1.00 93.31 78 SER A CA 1
ATOM 589 C C . SER A 1 78 ? 0.324 -4.452 -10.915 1.00 93.31 78 SER A C 1
ATOM 591 O O . SER A 1 78 ? 1.054 -4.800 -11.841 1.00 93.31 78 SER A O 1
ATOM 593 N N . ALA A 1 79 ? -0.763 -3.699 -11.119 1.00 94.94 79 ALA A N 1
ATOM 594 C CA . ALA A 1 79 ? -1.173 -3.249 -12.450 1.00 94.94 79 ALA A CA 1
ATOM 595 C C . ALA A 1 79 ? -0.114 -2.345 -13.105 1.00 94.94 79 ALA A C 1
ATOM 597 O O . ALA A 1 79 ? 0.196 -2.506 -14.287 1.00 94.94 79 ALA A O 1
ATOM 598 N N . LEU A 1 80 ? 0.484 -1.432 -12.333 1.00 96.25 80 LEU A N 1
ATOM 599 C CA . LEU A 1 80 ? 1.576 -0.586 -12.807 1.00 96.25 80 LEU A CA 1
ATOM 600 C C . LEU A 1 80 ? 2.803 -1.429 -13.177 1.00 96.25 80 LEU A C 1
ATOM 602 O O . LEU A 1 80 ? 3.384 -1.221 -14.240 1.00 96.25 80 LEU A O 1
ATOM 606 N N . ARG A 1 81 ? 3.159 -2.430 -12.363 1.00 95.94 81 ARG A N 1
ATOM 607 C CA . ARG A 1 81 ? 4.266 -3.352 -12.656 1.00 95.94 81 ARG A CA 1
ATOM 608 C C . ARG A 1 81 ? 4.074 -4.073 -13.990 1.00 95.94 81 ARG A C 1
ATOM 610 O O . ARG A 1 81 ? 5.002 -4.108 -14.799 1.00 95.94 81 ARG A O 1
ATOM 617 N N . THR A 1 82 ? 2.871 -4.590 -14.244 1.00 96.75 82 THR A N 1
ATOM 618 C CA . THR A 1 82 ? 2.519 -5.215 -15.527 1.00 96.75 82 THR A CA 1
ATOM 619 C C . THR A 1 82 ? 2.617 -4.218 -16.677 1.00 96.75 82 THR A C 1
ATOM 621 O O . THR A 1 82 ? 3.289 -4.502 -17.664 1.00 96.75 82 THR A O 1
ATOM 624 N N . SER A 1 83 ? 2.044 -3.019 -16.531 1.00 97.19 83 SER A N 1
ATOM 625 C CA . SER A 1 83 ? 2.101 -1.990 -17.575 1.00 97.19 83 SER A CA 1
ATOM 626 C C . SER A 1 83 ? 3.534 -1.572 -17.918 1.00 97.19 83 SER A C 1
ATOM 628 O O . SER A 1 83 ? 3.820 -1.307 -19.085 1.00 97.19 83 SER A O 1
ATOM 630 N N . LEU A 1 84 ? 4.435 -1.501 -16.934 1.00 96.81 84 LEU A N 1
ATOM 631 C CA . LEU A 1 84 ? 5.847 -1.189 -17.168 1.00 96.81 84 LEU A CA 1
ATOM 632 C C . LEU A 1 84 ? 6.555 -2.317 -17.928 1.00 96.81 84 LEU A C 1
ATOM 634 O O . LEU A 1 84 ? 7.344 -2.040 -18.832 1.00 96.81 84 LEU A O 1
ATOM 638 N N . ALA A 1 85 ? 6.266 -3.576 -17.587 1.00 96.00 85 ALA A N 1
ATOM 639 C CA . ALA A 1 85 ? 6.802 -4.733 -18.302 1.00 96.00 85 ALA A CA 1
ATOM 640 C C . ALA A 1 85 ? 6.296 -4.787 -19.755 1.00 96.00 85 ALA A C 1
ATOM 642 O O . ALA A 1 85 ? 7.081 -5.010 -20.678 1.00 96.00 85 ALA A O 1
ATOM 643 N N . ASP A 1 86 ? 5.009 -4.511 -19.973 1.00 96.56 86 ASP A N 1
ATOM 644 C CA . ASP A 1 86 ? 4.422 -4.445 -21.312 1.00 96.56 86 ASP A CA 1
ATOM 645 C C . ASP A 1 86 ? 5.000 -3.286 -22.127 1.00 96.56 86 ASP A C 1
ATOM 647 O O . ASP A 1 86 ? 5.304 -3.457 -23.308 1.00 96.56 86 ASP A O 1
ATOM 651 N N . ALA A 1 87 ? 5.202 -2.113 -21.521 1.00 95.25 87 ALA A N 1
ATOM 652 C CA . ALA A 1 87 ? 5.834 -0.982 -22.195 1.00 95.25 87 ALA A CA 1
ATOM 653 C C . ALA A 1 87 ? 7.250 -1.340 -22.675 1.00 95.25 87 ALA A C 1
ATOM 655 O O . ALA A 1 87 ? 7.591 -1.094 -23.833 1.00 95.25 87 ALA A O 1
ATOM 656 N N . GLU A 1 88 ? 8.060 -1.971 -21.821 1.00 95.69 88 GLU A N 1
ATOM 657 C CA . GLU A 1 88 ? 9.404 -2.425 -22.191 1.00 95.69 88 GLU A CA 1
ATOM 658 C C . GLU A 1 88 ? 9.363 -3.456 -23.328 1.00 95.69 88 GLU A C 1
ATOM 660 O O . GLU A 1 88 ? 10.067 -3.294 -24.327 1.00 95.69 88 GLU A O 1
ATOM 665 N N . LYS A 1 89 ? 8.476 -4.456 -23.238 1.00 96.25 89 LYS A N 1
ATOM 666 C CA . LYS A 1 89 ? 8.286 -5.472 -24.286 1.00 96.25 89 LYS A CA 1
ATOM 667 C C . LYS A 1 89 ? 7.873 -4.865 -25.630 1.00 96.25 89 LYS A C 1
ATOM 669 O O . LYS A 1 89 ? 8.308 -5.345 -26.673 1.00 96.25 89 LYS A O 1
ATOM 674 N N . ASN A 1 90 ? 7.067 -3.805 -25.610 1.00 95.31 90 ASN A N 1
ATOM 675 C CA . ASN A 1 90 ? 6.631 -3.079 -26.806 1.00 95.31 90 ASN A CA 1
ATOM 676 C C . ASN A 1 90 ? 7.677 -2.075 -27.326 1.00 95.31 90 ASN A C 1
ATOM 678 O O . ASN A 1 90 ? 7.366 -1.228 -28.163 1.00 95.31 90 ASN A O 1
ATOM 682 N N . GLY A 1 91 ? 8.922 -2.155 -26.851 1.00 94.81 91 GLY A N 1
ATOM 683 C CA . GLY A 1 91 ? 10.017 -1.343 -27.363 1.00 94.81 91 GLY A CA 1
ATOM 684 C C . GLY A 1 91 ? 10.022 0.078 -26.817 1.00 94.81 91 GLY A C 1
ATOM 685 O O . GLY A 1 91 ? 10.586 0.961 -27.458 1.00 94.81 91 GLY A O 1
ATOM 686 N N . PHE A 1 92 ? 9.454 0.327 -25.629 1.00 94.56 92 PHE A N 1
ATOM 687 C CA . PHE A 1 92 ? 9.602 1.629 -24.975 1.00 94.56 92 PHE A CA 1
ATOM 688 C C . PHE A 1 92 ? 11.079 2.013 -24.845 1.00 94.56 92 PHE A C 1
ATOM 690 O O . PHE A 1 92 ? 11.422 3.164 -25.078 1.00 94.56 92 PHE A O 1
ATOM 697 N N . THR A 1 93 ? 11.973 1.064 -24.572 1.00 94.06 93 THR A N 1
ATOM 698 C CA . THR A 1 93 ? 13.421 1.310 -24.492 1.00 94.06 93 THR A CA 1
ATOM 699 C C . THR A 1 93 ? 14.115 1.406 -25.854 1.00 94.06 93 THR A C 1
ATOM 701 O O . THR A 1 93 ? 15.264 1.830 -25.911 1.00 94.06 93 THR A O 1
ATOM 704 N N . ALA A 1 94 ? 13.442 1.100 -26.967 1.00 92.44 94 ALA A N 1
ATOM 705 C CA . ALA A 1 94 ? 13.988 1.284 -28.308 1.00 92.44 94 ALA A CA 1
ATOM 706 C C . ALA A 1 94 ? 13.743 2.724 -28.808 1.00 92.44 94 ALA A C 1
ATOM 708 O O . ALA A 1 94 ? 12.641 3.266 -28.696 1.00 92.44 94 ALA A O 1
ATOM 709 N N . GLY A 1 95 ? 14.767 3.373 -29.374 1.00 89.88 95 GLY A N 1
ATOM 710 C CA . GLY A 1 95 ? 14.625 4.683 -30.019 1.00 89.88 95 GLY A CA 1
ATOM 711 C C . GLY A 1 95 ? 15.850 5.587 -29.902 1.00 89.88 95 GLY A C 1
ATOM 712 O O . GLY A 1 95 ? 16.947 5.137 -29.598 1.00 89.88 95 GLY A O 1
ATOM 713 N N . ILE A 1 96 ? 15.642 6.888 -30.140 1.00 91.12 96 ILE A N 1
ATOM 714 C CA . ILE A 1 96 ? 16.701 7.918 -30.181 1.00 91.12 96 ILE A CA 1
ATOM 715 C C . ILE A 1 96 ? 17.348 8.142 -28.801 1.00 91.12 96 ILE A C 1
ATOM 717 O O . ILE A 1 96 ? 18.491 8.579 -28.715 1.00 91.12 96 ILE A O 1
ATOM 721 N N . ASN A 1 97 ? 16.642 7.824 -27.710 1.00 91.94 97 ASN A N 1
ATOM 722 C CA . ASN A 1 97 ? 17.149 8.007 -26.351 1.00 91.94 97 ASN A CA 1
ATOM 723 C C . ASN A 1 97 ? 16.808 6.808 -25.445 1.00 91.94 97 ASN A C 1
ATOM 725 O O . ASN A 1 97 ? 15.918 6.911 -24.600 1.00 91.94 97 ASN A O 1
ATOM 729 N N . PRO A 1 98 ? 17.481 5.660 -25.632 1.00 94.19 98 PRO A N 1
ATOM 730 C CA . PRO A 1 98 ? 17.185 4.440 -24.883 1.00 94.19 98 PRO A CA 1
ATOM 731 C C . PRO A 1 98 ? 17.526 4.597 -23.394 1.00 94.19 98 PRO A C 1
ATOM 733 O O . PRO A 1 98 ? 16.725 4.253 -22.529 1.00 94.19 98 PRO A O 1
ATOM 736 N N . LYS A 1 99 ? 18.661 5.238 -23.081 1.00 95.00 99 LYS A N 1
ATOM 737 C CA . LYS A 1 99 ? 19.144 5.395 -21.701 1.00 95.00 99 LYS A CA 1
ATOM 738 C C . LYS A 1 99 ? 18.212 6.215 -20.812 1.00 95.00 99 LYS A C 1
ATOM 740 O O . LYS A 1 99 ? 18.006 5.853 -19.659 1.00 95.00 99 LYS A O 1
ATOM 745 N N . SER A 1 100 ? 17.639 7.318 -21.304 1.00 95.56 100 SER A N 1
ATOM 746 C CA . SER A 1 100 ? 16.711 8.106 -20.474 1.00 95.56 100 SER A CA 1
ATOM 747 C C . SER A 1 100 ? 15.445 7.322 -20.135 1.00 95.56 100 SER A C 1
ATOM 749 O O . SER A 1 100 ? 14.920 7.433 -19.028 1.00 95.56 100 SER A O 1
ATOM 751 N N . ARG A 1 101 ? 14.985 6.484 -21.066 1.00 95.31 101 ARG A N 1
ATOM 752 C CA . ARG A 1 101 ? 13.808 5.635 -20.889 1.00 95.31 101 ARG A CA 1
ATOM 753 C C . ARG A 1 101 ? 14.076 4.485 -19.923 1.00 95.31 101 ARG A C 1
ATOM 755 O O . ARG A 1 101 ? 13.218 4.203 -19.095 1.00 95.31 101 ARG A O 1
ATOM 762 N N . GLU A 1 102 ? 15.268 3.894 -19.954 1.00 94.38 102 GLU A N 1
ATOM 763 C CA . GLU A 1 102 ? 15.719 2.924 -18.945 1.00 94.38 102 GLU A CA 1
ATOM 764 C C . GLU A 1 102 ? 15.756 3.535 -17.537 1.00 94.38 102 GLU A C 1
ATOM 766 O O . GLU A 1 102 ? 15.227 2.940 -16.599 1.00 94.38 102 GLU A O 1
ATOM 771 N N . VAL A 1 103 ? 16.315 4.743 -17.384 1.00 97.00 103 VAL A N 1
ATOM 772 C CA . VAL A 1 103 ? 16.350 5.458 -16.092 1.00 97.00 103 VAL A CA 1
ATOM 773 C C . VAL A 1 103 ? 14.938 5.735 -15.578 1.00 97.00 103 VAL A C 1
ATOM 775 O O . VAL A 1 103 ? 14.658 5.551 -14.394 1.00 97.00 103 VAL A O 1
ATOM 778 N N . LEU A 1 104 ? 14.028 6.133 -16.465 1.00 95.94 104 LEU A N 1
ATOM 779 C CA . LEU A 1 104 ? 12.630 6.364 -16.119 1.00 95.94 104 LEU A CA 1
ATOM 780 C C . LEU A 1 104 ? 11.928 5.065 -15.691 1.00 95.94 104 LEU A C 1
ATOM 782 O O . LEU A 1 104 ? 11.259 5.057 -14.657 1.00 95.94 104 LEU A O 1
ATOM 786 N N . LEU A 1 105 ? 12.124 3.954 -16.413 1.00 96.75 105 LEU A N 1
ATOM 787 C CA . LEU A 1 105 ? 11.601 2.644 -16.004 1.00 96.75 105 LEU A CA 1
ATOM 788 C C . LEU A 1 105 ? 12.162 2.207 -14.646 1.00 96.75 105 LEU A C 1
ATOM 790 O O . LEU A 1 105 ? 11.413 1.696 -13.815 1.00 96.75 105 LEU A O 1
ATOM 794 N N . ALA A 1 106 ? 13.454 2.429 -14.398 1.00 95.81 106 ALA A N 1
ATOM 795 C CA . ALA A 1 106 ? 14.077 2.132 -13.112 1.00 95.81 106 ALA A CA 1
ATOM 796 C C . ALA A 1 106 ? 13.462 2.965 -11.974 1.00 95.81 106 ALA A C 1
ATOM 798 O O . ALA A 1 106 ? 13.154 2.415 -10.918 1.00 95.81 106 ALA A O 1
ATOM 799 N N . GLY A 1 107 ? 13.210 4.258 -12.201 1.00 97.44 107 GLY A N 1
ATOM 800 C CA . GLY A 1 107 ? 12.532 5.126 -11.234 1.00 97.44 107 GLY A CA 1
ATOM 801 C C . GLY A 1 107 ? 11.114 4.650 -10.907 1.00 97.44 107 GLY A C 1
ATOM 802 O O . GLY A 1 107 ? 10.750 4.551 -9.736 1.00 97.44 107 GLY A O 1
ATOM 803 N N . PHE A 1 108 ? 10.332 4.279 -11.924 1.00 97.62 108 PHE A N 1
ATOM 804 C CA . PHE A 1 108 ? 8.986 3.742 -11.711 1.00 97.62 108 PHE A CA 1
ATOM 805 C C . PHE A 1 108 ? 8.989 2.388 -10.999 1.00 97.62 108 PHE A C 1
ATOM 807 O O . PHE A 1 108 ? 8.145 2.162 -10.134 1.00 97.62 108 PHE A O 1
ATOM 814 N N . ARG A 1 109 ? 9.943 1.506 -11.311 1.00 96.56 109 ARG A N 1
ATOM 815 C CA . ARG A 1 109 ? 10.121 0.239 -10.584 1.00 96.56 109 ARG A CA 1
ATOM 816 C C . ARG A 1 109 ? 10.436 0.487 -9.115 1.00 96.56 109 ARG A C 1
ATOM 818 O O . ARG A 1 109 ? 9.740 -0.053 -8.269 1.00 96.56 109 ARG A O 1
ATOM 825 N N . GLY A 1 110 ? 11.385 1.376 -8.821 1.00 95.94 110 GLY A N 1
ATOM 826 C CA . GLY A 1 110 ? 11.712 1.747 -7.443 1.00 95.94 110 GLY A CA 1
ATOM 827 C C . GLY A 1 110 ? 10.520 2.338 -6.683 1.00 95.94 110 GLY A C 1
ATOM 828 O O . GLY A 1 110 ? 10.331 2.036 -5.508 1.00 95.94 110 GLY A O 1
ATOM 829 N N . TYR A 1 111 ? 9.673 3.127 -7.353 1.00 94.88 111 TYR A N 1
ATOM 830 C CA . TYR A 1 111 ? 8.421 3.613 -6.767 1.00 94.88 111 TYR A CA 1
ATOM 831 C C . TYR A 1 111 ? 7.450 2.469 -6.433 1.00 94.88 111 TYR A C 1
ATOM 833 O O . TYR A 1 111 ? 6.939 2.418 -5.316 1.00 94.88 111 TYR A O 1
ATOM 841 N N . VAL A 1 112 ? 7.221 1.536 -7.367 1.00 95.56 112 VAL A N 1
ATOM 842 C CA . VAL A 1 112 ? 6.356 0.362 -7.143 1.00 95.56 112 VAL A CA 1
ATOM 843 C C . VAL A 1 112 ? 6.899 -0.517 -6.019 1.00 95.56 112 VAL A C 1
ATOM 845 O O . VAL A 1 112 ? 6.139 -0.895 -5.134 1.00 95.56 112 VAL A O 1
ATOM 848 N N . ASP A 1 113 ? 8.204 -0.784 -6.007 1.00 93.25 113 ASP A N 1
ATOM 849 C CA . ASP A 1 113 ? 8.852 -1.577 -4.960 1.00 93.25 113 ASP A CA 1
ATOM 850 C C . ASP A 1 113 ? 8.696 -0.900 -3.584 1.00 93.25 113 ASP A C 1
ATOM 852 O O . ASP A 1 113 ? 8.434 -1.566 -2.583 1.00 93.25 113 ASP A O 1
ATOM 856 N N . GLY A 1 114 ? 8.781 0.435 -3.530 1.00 92.94 114 GLY A N 1
ATOM 857 C CA . GLY A 1 114 ? 8.514 1.212 -2.318 1.00 92.94 114 GLY A CA 1
ATOM 858 C C . GLY A 1 114 ? 7.060 1.120 -1.843 1.00 92.94 114 GLY A C 1
ATOM 859 O O . GLY A 1 114 ? 6.817 1.029 -0.640 1.00 92.94 114 GLY A O 1
ATOM 860 N N . LEU A 1 115 ? 6.093 1.099 -2.769 1.00 90.62 115 LEU A N 1
ATOM 861 C CA . LEU A 1 115 ? 4.685 0.866 -2.437 1.00 90.62 115 LEU A CA 1
ATOM 862 C C . LEU A 1 115 ? 4.464 -0.548 -1.894 1.00 90.62 115 LEU A C 1
ATOM 864 O O . LEU A 1 115 ? 3.786 -0.703 -0.884 1.00 90.62 115 LEU A O 1
ATOM 868 N N . GLU A 1 116 ? 5.042 -1.565 -2.535 1.00 88.56 116 GLU A N 1
ATOM 869 C CA . GLU A 1 116 ? 4.911 -2.966 -2.119 1.00 88.56 116 GLU A CA 1
ATOM 870 C C . GLU A 1 116 ? 5.555 -3.217 -0.749 1.00 88.56 116 GLU A C 1
ATOM 872 O O . GLU A 1 116 ? 4.962 -3.894 0.089 1.00 88.56 116 GLU A O 1
ATOM 877 N N . ALA A 1 117 ? 6.717 -2.616 -0.479 1.00 89.44 117 ALA A N 1
ATOM 878 C CA . ALA A 1 117 ? 7.393 -2.714 0.815 1.00 89.44 117 ALA A CA 1
ATOM 879 C C . ALA A 1 117 ? 6.624 -2.032 1.962 1.00 89.44 117 ALA A C 1
ATOM 881 O O . ALA A 1 117 ? 6.791 -2.408 3.122 1.00 89.44 117 ALA A O 1
ATOM 882 N N . ALA A 1 118 ? 5.796 -1.030 1.650 1.00 85.00 118 ALA A N 1
ATOM 883 C CA . ALA A 1 118 ? 4.970 -0.322 2.625 1.00 85.00 118 ALA A CA 1
ATOM 884 C C . ALA A 1 118 ? 3.639 -1.032 2.928 1.00 85.00 118 ALA A C 1
ATOM 886 O O . ALA A 1 118 ? 2.942 -0.640 3.869 1.00 85.00 118 ALA A O 1
ATOM 887 N N . LEU A 1 119 ? 3.267 -2.060 2.154 1.00 84.00 119 LEU A N 1
ATOM 888 C CA . LEU A 1 119 ? 2.064 -2.836 2.430 1.00 84.00 119 LEU A CA 1
ATOM 889 C C . LEU A 1 119 ? 2.263 -3.674 3.700 1.00 84.00 119 LEU A C 1
ATOM 891 O O . LEU A 1 119 ? 3.326 -4.272 3.891 1.00 84.00 119 LEU A O 1
ATOM 895 N N . PRO A 1 120 ? 1.244 -3.763 4.572 1.00 79.62 120 PRO A N 1
ATOM 896 C CA . PRO A 1 120 ? 1.316 -4.642 5.726 1.00 79.62 120 PRO A CA 1
ATOM 897 C C . PRO A 1 120 ? 1.567 -6.071 5.241 1.00 79.62 120 PRO A C 1
ATOM 899 O O . PRO A 1 120 ? 0.853 -6.571 4.371 1.00 79.62 120 PRO A O 1
ATOM 902 N N . ALA A 1 121 ? 2.589 -6.722 5.802 1.00 73.94 121 ALA A N 1
ATOM 903 C CA . ALA A 1 121 ? 2.902 -8.109 5.498 1.00 73.94 121 ALA A CA 1
ATOM 904 C C . ALA A 1 121 ? 1.727 -8.983 5.941 1.00 73.94 121 ALA A C 1
ATOM 906 O O . ALA A 1 121 ? 1.648 -9.420 7.092 1.00 73.94 121 ALA A O 1
ATOM 907 N N . THR A 1 122 ? 0.791 -9.242 5.032 1.00 55.16 122 THR A N 1
ATOM 908 C CA . THR A 1 122 ? -0.192 -10.293 5.229 1.00 55.16 122 THR A CA 1
ATOM 909 C C . THR A 1 122 ? 0.618 -11.576 5.299 1.00 55.16 122 THR A C 1
ATOM 911 O O . THR A 1 122 ? 1.124 -12.046 4.278 1.00 55.16 122 THR A O 1
ATOM 914 N N . LYS A 1 123 ? 0.793 -12.142 6.500 1.00 49.28 123 LYS A N 1
ATOM 915 C CA . LYS A 1 123 ? 1.090 -13.569 6.608 1.00 49.28 123 LYS A CA 1
ATOM 916 C C . LYS A 1 123 ? -0.011 -14.232 5.797 1.00 49.28 123 LYS A C 1
ATOM 918 O O . LYS A 1 123 ? -1.163 -14.188 6.212 1.00 49.28 123 LYS A O 1
ATOM 923 N N . SER A 1 124 ? 0.320 -14.731 4.609 1.00 45.25 124 SER A N 1
ATOM 924 C CA . SER A 1 124 ? -0.602 -15.547 3.843 1.00 45.25 124 SER A CA 1
ATOM 925 C C . SER A 1 124 ? -0.913 -16.733 4.742 1.00 45.25 124 SER A C 1
ATOM 927 O O . SER A 1 124 ? -0.081 -17.630 4.909 1.00 45.25 12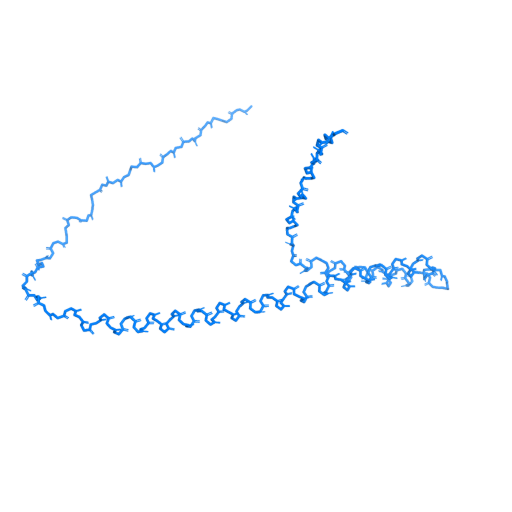4 SER A O 1
ATOM 929 N N . GLU A 1 125 ? -2.058 -16.694 5.406 1.00 41.09 125 GLU A N 1
ATOM 930 C CA . GLU A 1 125 ? -2.646 -17.880 5.979 1.00 41.09 125 GLU A CA 1
ATOM 931 C C . GLU A 1 125 ? -2.830 -18.799 4.775 1.00 41.09 125 GLU A C 1
ATOM 933 O O . GLU A 1 125 ? -3.604 -18.507 3.861 1.00 41.09 125 GLU A O 1
ATOM 938 N N . LYS A 1 126 ? -1.970 -19.820 4.680 1.00 39.84 126 LYS A N 1
ATOM 939 C CA . LYS A 1 126 ? -2.145 -20.912 3.733 1.00 39.84 126 LYS A CA 1
ATOM 940 C C . LYS A 1 126 ? -3.565 -21.390 3.970 1.00 39.84 126 LYS A C 1
ATOM 942 O O . LYS A 1 126 ? -3.843 -22.008 4.989 1.00 39.84 126 LYS A O 1
ATOM 947 N N . THR A 1 127 ? -4.457 -21.054 3.050 1.00 40.66 127 THR A N 1
ATOM 948 C CA . THR A 1 127 ? -5.733 -21.727 2.930 1.00 40.66 127 THR A CA 1
ATOM 949 C C . THR A 1 127 ? -5.382 -23.188 2.704 1.00 40.66 127 THR A C 1
ATOM 951 O O . THR A 1 127 ? -4.952 -23.568 1.612 1.00 40.66 127 THR A O 1
ATOM 954 N N . ASP A 1 128 ? -5.484 -23.984 3.764 1.00 45.78 128 ASP A N 1
ATOM 955 C CA . ASP A 1 128 ? -5.606 -25.423 3.656 1.00 45.78 128 ASP A CA 1
ATOM 956 C C . ASP A 1 128 ? -6.835 -25.661 2.784 1.00 45.78 128 ASP A C 1
ATOM 958 O O . ASP A 1 128 ? -7.985 -25.545 3.209 1.00 45.78 128 ASP A O 1
ATOM 962 N N . ALA A 1 129 ? -6.568 -25.881 1.499 1.00 43.16 129 ALA A N 1
ATOM 963 C CA . ALA A 1 129 ? -7.562 -26.311 0.546 1.00 43.16 129 ALA A CA 1
ATOM 964 C C . ALA A 1 129 ? -8.247 -27.550 1.143 1.00 43.16 129 ALA A C 1
ATOM 966 O O . ALA A 1 129 ? -7.547 -28.500 1.511 1.00 43.16 129 ALA A O 1
ATOM 967 N N . PRO A 1 130 ? -9.584 -27.574 1.266 1.00 47.06 130 PRO A N 1
ATOM 968 C CA . PRO A 1 130 ? -10.259 -28.756 1.763 1.00 47.06 130 PRO A CA 1
ATOM 969 C C . PRO A 1 130 ? -9.952 -29.907 0.807 1.00 47.06 130 PRO A C 1
ATOM 971 O O . PRO A 1 130 ? -10.249 -29.848 -0.390 1.00 47.06 130 PRO A O 1
ATOM 974 N N . ALA A 1 131 ? -9.305 -30.936 1.354 1.00 48.62 131 ALA A N 1
ATOM 975 C CA . ALA A 1 131 ? -9.045 -32.190 0.678 1.00 48.62 131 ALA A CA 1
ATOM 976 C C . ALA A 1 131 ? -10.348 -32.678 0.036 1.00 48.62 131 ALA A C 1
ATOM 978 O O . ALA A 1 131 ? -11.346 -32.901 0.726 1.00 48.62 131 ALA A O 1
ATOM 979 N N . LYS A 1 132 ? -10.336 -32.826 -1.293 1.00 47.47 132 LYS A N 1
ATOM 980 C CA . LYS A 1 132 ? -11.385 -33.535 -2.024 1.00 47.47 132 LYS A CA 1
ATOM 981 C C . LYS A 1 132 ? -11.540 -34.910 -1.375 1.00 47.47 132 LYS A C 1
ATOM 983 O O . LYS A 1 132 ? -10.645 -35.743 -1.476 1.00 47.47 132 LYS A O 1
ATOM 988 N N . LYS A 1 133 ? -12.653 -35.133 -0.675 1.00 49.31 133 LYS A N 1
ATOM 989 C CA . LYS A 1 133 ? -13.107 -36.481 -0.351 1.00 49.31 133 LYS A CA 1
ATOM 990 C C . LYS A 1 133 ? -13.697 -37.054 -1.630 1.00 49.31 133 LYS A C 1
ATOM 992 O O . LYS A 1 133 ? -14.736 -36.595 -2.095 1.00 49.31 133 LYS A O 1
ATOM 997 N N . ASP A 1 134 ? -12.996 -38.028 -2.193 1.00 55.94 134 ASP A N 1
ATOM 998 C CA . ASP A 1 134 ? -13.518 -38.919 -3.218 1.00 55.94 134 ASP A CA 1
ATOM 999 C C . ASP A 1 134 ? -14.692 -39.713 -2.626 1.00 55.94 134 ASP A C 1
ATOM 1001 O O . ASP A 1 134 ? -14.510 -40.739 -1.968 1.00 55.94 134 ASP A O 1
ATOM 1005 N N . GLU A 1 135 ? -15.918 -39.227 -2.821 1.00 48.31 135 GLU A N 1
ATOM 1006 C CA . GLU A 1 135 ? -17.128 -39.986 -2.516 1.00 48.31 135 GLU A CA 1
ATOM 1007 C C . GLU A 1 135 ? -17.448 -40.901 -3.704 1.00 48.31 135 GLU A C 1
ATOM 1009 O O . GLU A 1 135 ? -18.122 -40.550 -4.672 1.00 48.31 135 GLU A O 1
ATOM 1014 N N . LYS A 1 136 ? -16.877 -42.104 -3.638 1.00 52.25 136 LYS A N 1
ATOM 1015 C CA . LYS A 1 136 ? -17.168 -43.227 -4.526 1.00 52.25 136 LYS A CA 1
ATOM 1016 C C . LYS A 1 136 ? -18.595 -43.716 -4.251 1.00 52.25 136 LYS A C 1
ATOM 1018 O O . LYS A 1 136 ? -18.831 -44.417 -3.271 1.00 52.25 136 LYS A O 1
ATOM 1023 N N . ALA A 1 137 ? -19.536 -43.366 -5.125 1.00 56.19 137 ALA A N 1
ATOM 1024 C CA . ALA A 1 137 ? -20.895 -43.899 -5.091 1.00 56.19 137 ALA A CA 1
ATOM 1025 C C . ALA A 1 137 ? -20.899 -45.430 -5.321 1.00 56.19 137 ALA A C 1
ATOM 1027 O O . ALA A 1 137 ? -20.288 -45.899 -6.288 1.00 56.19 137 ALA A O 1
ATOM 1028 N N . PRO A 1 138 ? -21.598 -46.233 -4.496 1.00 60.06 138 PRO A N 1
ATOM 1029 C CA . PRO A 1 138 ? -21.900 -47.616 -4.835 1.00 60.06 138 PRO A CA 1
ATOM 1030 C C . PRO A 1 138 ? -23.110 -47.644 -5.779 1.00 60.06 138 PRO A C 1
ATOM 1032 O O . PRO A 1 138 ? -24.249 -47.442 -5.363 1.00 60.06 138 PRO A O 1
ATOM 1035 N N . SER A 1 139 ? -22.868 -47.900 -7.067 1.00 60.12 139 SER A N 1
ATOM 1036 C CA . SER A 1 139 ? -23.942 -48.216 -8.012 1.00 60.12 139 SER A CA 1
ATOM 1037 C C . SER A 1 139 ? -24.437 -49.635 -7.744 1.00 60.12 139 SER A C 1
ATOM 1039 O O . SER A 1 139 ? -23.815 -50.608 -8.166 1.00 60.12 139 SER A O 1
ATOM 1041 N N . ALA A 1 140 ? -25.548 -49.742 -7.022 1.00 61.06 140 ALA A N 1
ATOM 1042 C CA . ALA A 1 140 ? -26.345 -50.953 -6.929 1.00 61.06 140 ALA A CA 1
ATOM 1043 C C . ALA A 1 140 ? -27.519 -50.858 -7.911 1.00 61.06 140 ALA A C 1
ATOM 1045 O O . ALA A 1 140 ? -28.431 -50.061 -7.686 1.00 61.06 140 ALA A O 1
ATOM 1046 N N . ARG A 1 141 ? -27.478 -51.672 -8.971 1.00 50.88 141 ARG A N 1
ATOM 1047 C CA . ARG A 1 141 ? -28.568 -52.511 -9.508 1.00 50.88 141 ARG A CA 1
ATOM 1048 C C . ARG A 1 141 ? -28.171 -53.093 -10.857 1.00 50.88 141 ARG A C 1
ATOM 1050 O O . ARG A 1 141 ? -27.698 -52.317 -11.710 1.00 50.88 141 ARG A O 1
#